Protein AF-A0A938UGZ5-F1 (afdb_monomer_lite)

Structure (mmCIF, N/CA/C/O backbone):
data_AF-A0A938UGZ5-F1
#
_entry.id   AF-A0A938UGZ5-F1
#
loop_
_atom_site.group_PDB
_atom_site.id
_atom_site.type_symbol
_atom_site.label_atom_id
_atom_site.label_alt_id
_atom_site.label_comp_id
_atom_site.label_asym_id
_atom_site.label_entity_id
_atom_site.label_seq_id
_atom_site.pdbx_PDB_ins_code
_atom_site.Cartn_x
_atom_site.Cartn_y
_atom_site.Cartn_z
_atom_site.occupancy
_atom_site.B_iso_or_equiv
_atom_site.auth_seq_id
_atom_site.auth_comp_id
_atom_site.auth_asym_id
_atom_site.auth_atom_id
_atom_site.pdbx_PDB_model_num
ATOM 1 N N . MET A 1 1 ? -20.100 6.382 4.686 1.00 51.38 1 MET A N 1
ATOM 2 C CA . MET A 1 1 ? -19.155 7.217 5.461 1.00 51.38 1 MET A CA 1
ATOM 3 C C . MET A 1 1 ? -18.797 8.422 4.599 1.00 51.38 1 MET A C 1
ATOM 5 O O . MET A 1 1 ? -18.663 8.237 3.391 1.00 51.38 1 MET A O 1
ATOM 9 N N . ARG A 1 2 ? -18.778 9.652 5.127 1.00 45.44 2 ARG A N 1
ATOM 10 C CA . ARG A 1 2 ? -18.523 10.856 4.311 1.00 45.44 2 ARG A CA 1
ATOM 11 C C . ARG A 1 2 ? -17.015 11.107 4.215 1.00 45.44 2 ARG A C 1
ATOM 13 O O . ARG A 1 2 ? -16.265 10.773 5.120 1.00 45.44 2 ARG A O 1
ATOM 20 N N . ILE A 1 3 ? -16.566 11.711 3.111 1.00 48.34 3 ILE A N 1
ATOM 21 C CA . ILE A 1 3 ? -15.146 12.055 2.878 1.00 48.34 3 ILE A CA 1
ATOM 22 C C . ILE A 1 3 ? -14.569 12.916 4.014 1.00 48.34 3 ILE A C 1
ATOM 24 O O . ILE A 1 3 ? -13.429 12.711 4.410 1.00 48.34 3 ILE A O 1
ATOM 28 N N . ALA A 1 4 ? -15.382 13.813 4.579 1.00 51.22 4 ALA A N 1
ATOM 29 C CA . ALA A 1 4 ? -14.991 14.703 5.673 1.00 51.22 4 ALA A CA 1
ATOM 30 C C . ALA A 1 4 ? -14.683 13.984 7.001 1.00 51.22 4 ALA A C 1
ATOM 32 O O . ALA A 1 4 ? -14.157 14.612 7.915 1.00 51.22 4 ALA A O 1
ATOM 33 N N . ASP A 1 5 ? -14.996 12.689 7.113 1.00 50.47 5 ASP A N 1
ATOM 34 C CA . ASP A 1 5 ? -14.805 11.918 8.344 1.00 50.47 5 ASP A CA 1
ATOM 35 C C . ASP A 1 5 ? -13.353 11.406 8.493 1.00 50.47 5 ASP A C 1
ATOM 37 O O . ASP A 1 5 ? -13.013 10.820 9.520 1.00 50.47 5 ASP A O 1
ATOM 41 N N . PHE A 1 6 ? -12.481 11.608 7.491 1.00 51.84 6 PHE A N 1
ATOM 42 C CA . PHE A 1 6 ? -11.116 11.068 7.479 1.00 51.84 6 PHE A CA 1
ATOM 43 C C . PHE A 1 6 ? -10.043 12.153 7.672 1.00 51.84 6 PHE A C 1
ATOM 45 O O . PHE A 1 6 ? -10.003 13.123 6.914 1.00 51.84 6 PHE A O 1
ATOM 52 N N . PRO A 1 7 ? -9.111 11.994 8.633 1.00 51.00 7 PRO A N 1
ATOM 53 C CA . PRO A 1 7 ? -8.032 12.956 8.831 1.00 51.00 7 PRO A CA 1
ATOM 54 C C . PRO A 1 7 ? -6.983 12.876 7.714 1.00 51.00 7 PRO A C 1
ATOM 56 O O . PRO A 1 7 ? -6.707 11.808 7.150 1.00 51.00 7 PRO A O 1
ATOM 59 N N . SER A 1 8 ? -6.366 14.022 7.412 1.00 51.88 8 SER A N 1
ATOM 60 C CA . SER A 1 8 ? -5.331 14.122 6.387 1.00 51.88 8 SER A CA 1
ATOM 61 C C . SER A 1 8 ? -4.034 13.410 6.835 1.00 51.88 8 SER A C 1
ATOM 63 O O . SER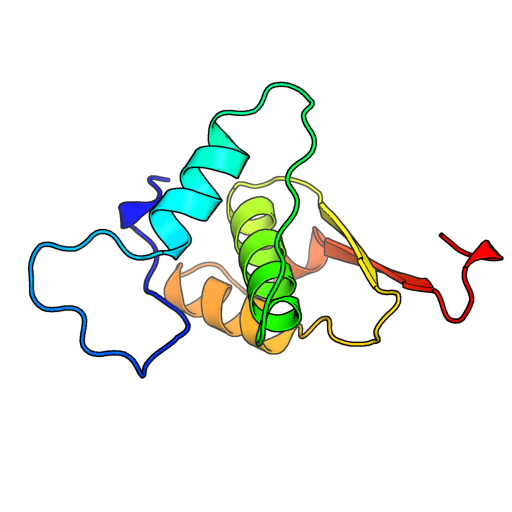 A 1 8 ? -3.522 13.659 7.927 1.00 51.88 8 SER A O 1
ATOM 65 N N . PRO A 1 9 ? -3.457 12.519 6.009 1.00 48.91 9 PRO A N 1
ATOM 66 C CA . PRO A 1 9 ? -2.218 11.796 6.302 1.00 48.91 9 PRO A CA 1
ATOM 67 C C . PRO A 1 9 ? -0.957 12.664 6.134 1.00 48.91 9 PRO A C 1
ATOM 69 O O . PRO A 1 9 ? 0.109 12.293 6.619 1.00 48.91 9 PRO A O 1
ATOM 72 N N . PHE A 1 10 ? -1.053 13.813 5.455 1.00 53.12 10 PHE A N 1
ATOM 73 C CA . PHE A 1 10 ? 0.063 14.732 5.224 1.00 53.12 10 PHE A CA 1
ATOM 74 C C . PHE A 1 10 ? 0.061 15.831 6.290 1.00 53.12 10 PHE A C 1
ATOM 76 O O . PHE A 1 10 ? -0.427 16.941 6.078 1.00 53.12 10 PHE A O 1
ATOM 83 N N . ARG A 1 11 ? 0.588 15.509 7.473 1.00 47.41 11 ARG A N 1
ATOM 84 C CA . ARG A 1 11 ? 0.824 16.496 8.531 1.00 47.41 11 ARG A CA 1
ATOM 85 C C . ARG A 1 11 ? 2.066 17.314 8.161 1.00 47.41 11 ARG A C 1
ATOM 87 O O . ARG A 1 11 ? 3.177 16.872 8.434 1.00 47.41 11 ARG A O 1
ATOM 94 N N . GLY A 1 12 ? 1.886 18.465 7.51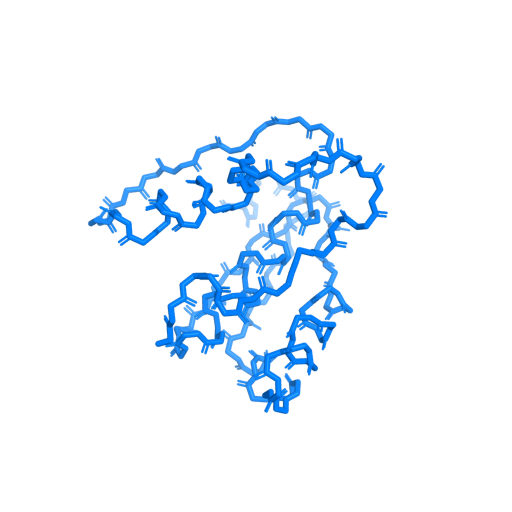0 1.00 43.47 12 GLY A N 1
ATOM 95 C CA . GLY A 1 12 ? 3.032 19.301 7.127 1.00 43.47 12 GLY A CA 1
ATOM 96 C C . GLY A 1 12 ? 2.801 20.534 6.252 1.00 43.47 12 GLY A C 1
ATOM 97 O O . GLY A 1 12 ? 3.769 21.229 5.993 1.00 43.47 12 GLY A O 1
ATOM 98 N N . GLU A 1 13 ? 1.582 20.864 5.828 1.00 41.22 13 GLU A N 1
ATOM 99 C CA . GLU A 1 13 ? 1.331 22.106 5.082 1.00 41.22 13 GLU A CA 1
ATOM 100 C C . GLU A 1 13 ? 0.192 22.851 5.779 1.00 41.22 13 GLU A C 1
ATOM 102 O O . GLU A 1 13 ? -0.942 22.370 5.832 1.00 41.22 13 GLU A O 1
ATOM 107 N N . GLY A 1 14 ? 0.512 23.994 6.387 1.00 41.09 14 GLY A N 1
ATOM 108 C CA . GLY A 1 14 ? -0.458 24.861 7.043 1.00 41.09 14 GLY A CA 1
ATOM 109 C C . GLY A 1 14 ? -1.488 25.368 6.039 1.00 41.09 14 GLY A C 1
ATOM 110 O O . GLY A 1 14 ? -1.269 26.357 5.347 1.00 41.09 14 GLY A O 1
ATOM 111 N N . LEU A 1 15 ? -2.633 24.702 5.968 1.00 40.94 15 LEU A N 1
ATOM 112 C CA . LEU A 1 15 ? -3.815 25.208 5.291 1.00 40.94 15 LEU A CA 1
ATOM 113 C C . LEU A 1 15 ? -4.756 25.703 6.381 1.00 40.94 15 LEU A C 1
ATOM 115 O O . LEU A 1 15 ? -5.393 24.915 7.073 1.00 40.94 15 LEU A O 1
ATOM 119 N N . GLY A 1 16 ? -4.755 27.026 6.564 1.00 33.41 16 GLY A N 1
ATOM 120 C CA . GLY A 1 16 ? -5.646 27.722 7.486 1.00 33.41 16 GLY A CA 1
ATOM 121 C C . GLY A 1 16 ? -7.109 27.317 7.302 1.00 33.41 16 GLY A C 1
ATOM 122 O O . GLY A 1 16 ? -7.517 26.858 6.228 1.00 33.41 16 GLY A O 1
ATOM 123 N N . GLU A 1 17 ? -7.875 27.484 8.379 1.00 35.78 17 GLU A N 1
ATOM 124 C CA . GLU A 1 17 ? -9.305 27.191 8.449 1.00 35.78 17 GLU A CA 1
ATOM 125 C C . GLU A 1 17 ? -10.034 27.690 7.190 1.00 35.78 17 GLU A C 1
ATOM 127 O O . GLU A 1 17 ? -10.030 28.879 6.876 1.00 35.78 17 GLU A O 1
ATOM 132 N N . GLY A 1 18 ? -10.621 26.759 6.428 1.00 43.03 18 GLY A N 1
ATOM 133 C CA . GLY A 1 18 ? -11.471 27.065 5.270 1.00 43.03 18 GLY A CA 1
ATOM 134 C C . GLY A 1 18 ? -11.001 26.556 3.900 1.00 43.03 18 GLY A C 1
ATOM 135 O O . GLY A 1 18 ? -11.786 26.611 2.953 1.00 43.03 18 GLY A O 1
ATOM 136 N N . LYS A 1 19 ? -9.784 26.012 3.745 1.00 39.94 19 LYS A N 1
ATOM 137 C CA . LYS A 1 19 ? -9.366 25.357 2.484 1.00 39.94 19 LYS A CA 1
ATOM 138 C C . LYS A 1 19 ? -9.595 23.843 2.548 1.00 39.94 19 LYS A C 1
ATOM 140 O O . LYS A 1 19 ? -8.985 23.164 3.367 1.00 39.94 19 LYS A O 1
ATOM 145 N N . ARG A 1 20 ? -10.460 23.311 1.666 1.00 49.00 20 ARG A N 1
ATOM 146 C CA . ARG A 1 20 ? -10.633 21.855 1.466 1.00 49.00 20 ARG A CA 1
ATOM 147 C C . ARG A 1 20 ? -9.267 21.230 1.197 1.00 49.00 20 ARG A C 1
ATOM 149 O O . ARG A 1 20 ? -8.478 21.804 0.441 1.00 49.00 20 ARG A O 1
ATOM 156 N N . SER A 1 21 ? -8.981 20.091 1.818 1.00 60.56 21 SER A N 1
ATOM 157 C CA . SER A 1 21 ? -7.689 19.444 1.625 1.00 60.56 21 SER A CA 1
ATOM 158 C C . SER A 1 21 ? -7.544 19.051 0.145 1.00 60.56 21 SER A C 1
ATOM 160 O O . SER A 1 21 ? -8.538 18.684 -0.491 1.00 60.56 21 SER A O 1
ATOM 162 N N . PRO A 1 22 ? -6.332 19.093 -0.441 1.00 61.59 22 PRO A N 1
ATOM 163 C CA . PRO A 1 22 ? -6.103 18.590 -1.798 1.00 61.59 22 PRO A CA 1
ATOM 164 C C . PRO A 1 22 ? -6.626 17.158 -1.992 1.00 61.59 22 PRO A C 1
ATOM 166 O O . PRO A 1 22 ? -7.020 16.780 -3.089 1.00 61.59 22 PRO A O 1
ATOM 169 N N . LEU A 1 23 ? -6.693 16.384 -0.907 1.00 63.34 23 LEU A N 1
ATOM 170 C CA . LEU A 1 23 ? -7.228 15.030 -0.878 1.00 63.34 23 LEU A CA 1
ATOM 171 C C . LEU A 1 23 ? -8.739 14.976 -1.033 1.00 63.34 23 LEU A C 1
ATOM 173 O O . LEU A 1 23 ? -9.219 14.076 -1.704 1.00 63.34 23 LEU A O 1
ATOM 177 N N . ASP A 1 24 ? -9.488 15.938 -0.499 1.00 63.38 24 ASP A N 1
ATOM 178 C CA . ASP A 1 24 ? -10.940 15.981 -0.688 1.00 63.38 24 ASP A CA 1
ATOM 179 C C . ASP A 1 24 ? -11.284 16.140 -2.170 1.00 63.38 24 ASP A C 1
ATOM 181 O O . ASP A 1 24 ? -12.207 15.502 -2.666 1.00 63.38 24 ASP A O 1
ATOM 185 N N . ALA A 1 25 ? -10.504 16.937 -2.908 1.00 61.59 25 ALA A N 1
ATOM 186 C CA . ALA A 1 25 ? -10.659 17.069 -4.355 1.00 61.59 25 ALA A CA 1
ATOM 187 C C . ALA A 1 25 ? -10.339 15.754 -5.090 1.00 61.59 25 ALA A C 1
ATOM 189 O O . ALA A 1 25 ? -11.072 15.368 -6.000 1.00 61.59 25 ALA A O 1
ATOM 190 N N . ILE A 1 26 ? -9.286 15.047 -4.665 1.00 66.56 26 ILE A N 1
ATOM 191 C CA . ILE A 1 26 ? -8.900 13.736 -5.209 1.00 66.56 26 ILE A CA 1
ATOM 192 C C . ILE A 1 26 ? -9.986 12.690 -4.935 1.00 66.56 26 ILE A C 1
ATOM 194 O O . ILE A 1 26 ? -10.424 11.989 -5.844 1.00 66.56 26 ILE A O 1
ATOM 198 N N . LEU A 1 27 ? -10.458 12.605 -3.693 1.00 67.50 27 LEU A N 1
ATOM 199 C CA . LEU A 1 27 ? -11.471 11.646 -3.273 1.00 67.50 27 LEU A CA 1
ATOM 200 C C . LEU A 1 27 ? -12.814 11.922 -3.947 1.00 67.50 27 LEU A C 1
ATOM 202 O O . LEU A 1 27 ? -13.464 10.975 -4.373 1.00 67.50 27 LEU A O 1
ATOM 206 N N . LEU A 1 28 ? -13.196 13.191 -4.132 1.00 64.44 28 LEU A N 1
ATOM 207 C CA . LEU A 1 28 ? -14.381 13.561 -4.910 1.00 64.44 28 LEU A CA 1
ATOM 208 C C . LEU A 1 28 ? -14.272 13.114 -6.373 1.00 64.44 28 LEU A C 1
ATOM 210 O O . LEU A 1 28 ? -15.262 12.646 -6.924 1.00 64.44 28 LEU A O 1
ATOM 214 N N . GLN A 1 29 ? -13.092 13.201 -6.997 1.00 61.75 29 GLN A N 1
ATOM 215 C CA . GLN A 1 29 ? -12.888 12.684 -8.357 1.00 61.75 29 GLN A CA 1
ATOM 216 C C . GLN A 1 29 ? -13.024 11.159 -8.424 1.00 61.75 29 GLN A C 1
ATOM 218 O O . GLN A 1 29 ? -13.628 10.649 -9.367 1.00 61.75 29 GLN A O 1
ATOM 223 N N . VAL A 1 30 ? -12.515 10.443 -7.415 1.00 64.44 30 VAL A N 1
ATOM 224 C CA . VAL A 1 30 ? -12.643 8.979 -7.308 1.00 64.44 30 VAL A CA 1
ATOM 225 C C . VAL A 1 30 ? -14.093 8.560 -7.027 1.00 64.44 30 VAL A C 1
ATOM 227 O O . VAL A 1 30 ? -14.558 7.564 -7.567 1.00 64.44 30 VAL A O 1
ATOM 230 N N . GLN A 1 31 ? -14.836 9.324 -6.219 1.00 63.88 31 GLN A N 1
ATOM 231 C CA . GLN A 1 31 ? -16.239 9.041 -5.885 1.00 63.88 31 GLN A CA 1
ATOM 232 C C . GLN A 1 31 ? -17.213 9.393 -7.021 1.00 63.88 31 GLN A C 1
ATOM 234 O O . GLN A 1 31 ? -18.245 8.744 -7.167 1.00 63.88 31 GLN A O 1
ATOM 239 N N . ALA A 1 32 ? -16.907 10.430 -7.806 1.00 55.50 32 ALA A N 1
ATOM 240 C CA . ALA A 1 32 ? -17.786 10.951 -8.853 1.00 55.50 32 ALA A CA 1
ATOM 241 C C . ALA A 1 32 ? -17.681 10.203 -10.193 1.00 55.50 32 ALA A C 1
ATOM 243 O O . ALA A 1 32 ? -18.417 10.525 -11.126 1.00 55.50 32 ALA A O 1
ATOM 244 N N . THR A 1 33 ? -16.777 9.229 -10.328 1.00 52.34 33 THR A N 1
ATOM 245 C CA . THR A 1 33 ? -16.558 8.537 -11.601 1.00 52.34 33 THR A CA 1
ATOM 246 C C . THR A 1 33 ? -17.347 7.225 -11.690 1.00 52.34 33 THR A C 1
ATOM 248 O O . THR A 1 33 ? -17.021 6.222 -11.065 1.00 52.34 33 THR A O 1
ATOM 251 N N . SER A 1 34 ? -18.347 7.197 -12.583 1.00 55.97 34 SER A N 1
ATOM 252 C CA . SER A 1 34 ? -18.605 6.030 -13.451 1.00 55.97 34 SER A CA 1
ATOM 253 C C . SER A 1 34 ? -17.279 5.573 -14.090 1.00 55.97 34 SER A C 1
ATOM 255 O O . SER A 1 34 ? -16.412 6.438 -14.217 1.00 55.97 34 SER A O 1
ATOM 257 N N . PRO A 1 35 ? -17.080 4.311 -14.536 1.00 60.28 35 PRO A N 1
ATOM 258 C CA . PRO A 1 35 ? -15.758 3.796 -14.925 1.00 60.28 35 PRO A CA 1
ATOM 259 C C . PRO A 1 35 ? -14.955 4.806 -15.760 1.00 60.28 35 PRO A C 1
ATOM 261 O O . PRO A 1 35 ? -15.275 5.088 -16.913 1.00 60.28 35 PRO A O 1
ATOM 264 N N . GLY A 1 36 ? -13.949 5.405 -15.122 1.00 73.38 36 GLY A N 1
ATOM 265 C CA . GLY A 1 36 ? -13.240 6.586 -15.596 1.00 73.38 36 GLY A CA 1
ATOM 266 C C . GLY A 1 36 ? -11.789 6.544 -15.137 1.00 73.38 36 GLY A C 1
ATOM 267 O O . GLY A 1 36 ? -11.453 5.889 -14.153 1.00 73.38 36 GLY A O 1
ATOM 268 N N . LYS A 1 37 ? -10.902 7.193 -15.892 1.00 82.81 37 LYS A N 1
ATOM 269 C CA . LYS A 1 37 ? -9.459 7.197 -15.624 1.00 82.81 37 LYS A CA 1
ATOM 270 C C . LYS A 1 37 ? -9.067 8.545 -15.029 1.00 82.81 37 LYS A C 1
ATOM 272 O O . LYS A 1 37 ? -9.434 9.580 -15.578 1.00 82.81 37 LYS A O 1
ATOM 277 N N . VAL A 1 38 ? -8.293 8.525 -13.948 1.00 84.62 38 VAL A N 1
ATOM 278 C CA . VAL A 1 38 ? -7.730 9.722 -13.308 1.00 84.62 38 VAL A CA 1
ATOM 279 C C . VAL A 1 38 ? -6.210 9.584 -13.270 1.00 84.62 38 VAL A C 1
ATOM 281 O O . VAL A 1 38 ? -5.696 8.507 -12.974 1.00 84.62 38 VAL A O 1
ATOM 284 N N . LEU A 1 39 ? -5.488 10.662 -13.588 1.00 87.88 39 LEU A N 1
ATOM 285 C CA . LEU A 1 39 ? -4.025 10.709 -13.568 1.00 87.88 39 LEU A CA 1
AT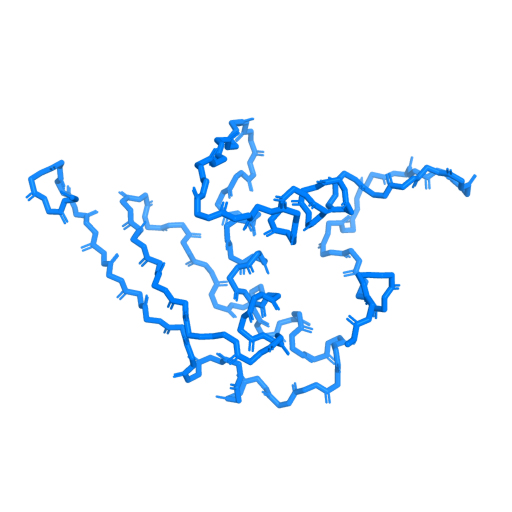OM 286 C C . LEU A 1 39 ? -3.548 11.679 -12.485 1.00 87.88 39 LEU A C 1
ATOM 288 O O . LEU A 1 39 ? -3.844 12.870 -12.542 1.00 87.88 39 LEU A O 1
ATOM 292 N N . PHE A 1 40 ? -2.744 11.174 -11.551 1.00 86.62 40 PHE A N 1
ATOM 293 C CA . PHE A 1 40 ? -2.011 11.985 -10.581 1.00 86.62 40 PHE A CA 1
ATOM 294 C C . PHE A 1 40 ? -0.544 12.086 -11.005 1.00 86.62 40 PHE A C 1
ATOM 296 O O . PHE A 1 40 ? 0.064 11.087 -11.392 1.00 86.62 40 PHE A O 1
ATOM 303 N N . ARG A 1 41 ? 0.034 13.290 -10.936 1.00 89.62 41 ARG A N 1
ATOM 304 C CA . ARG A 1 41 ? 1.445 13.542 -11.254 1.00 89.62 41 ARG A CA 1
ATOM 305 C C . ARG A 1 41 ? 2.034 14.530 -10.256 1.00 89.62 41 ARG A C 1
ATOM 307 O O . ARG A 1 41 ? 1.423 15.555 -9.975 1.00 89.62 41 ARG A O 1
ATOM 314 N N . GLY A 1 42 ? 3.247 14.246 -9.798 1.00 89.69 42 GLY A N 1
ATOM 315 C CA . GLY A 1 42 ? 3.999 15.106 -8.889 1.00 89.69 42 GLY A CA 1
ATOM 316 C C . GLY A 1 42 ? 4.729 14.307 -7.817 1.00 89.69 42 GLY A C 1
ATOM 317 O O . GLY A 1 42 ? 4.632 13.075 -7.755 1.00 89.69 42 GLY A O 1
ATOM 318 N N . GLU A 1 43 ? 5.456 15.025 -6.970 1.00 86.69 43 GLU A N 1
ATOM 319 C CA . GLU A 1 43 ? 6.126 14.439 -5.813 1.00 86.69 43 GLU A CA 1
ATOM 320 C C . GLU A 1 43 ? 5.096 13.854 -4.833 1.00 86.69 43 GLU A C 1
ATOM 322 O O . GLU A 1 43 ? 3.992 14.376 -4.681 1.00 86.69 43 GLU A O 1
ATOM 327 N N . GLY A 1 44 ? 5.423 12.728 -4.194 1.00 84.19 44 GLY A N 1
ATOM 328 C CA . GLY A 1 44 ? 4.528 12.095 -3.216 1.00 84.19 44 GLY A CA 1
ATOM 329 C C . GLY A 1 44 ? 3.370 11.259 -3.788 1.00 84.19 44 GLY A C 1
ATOM 330 O O . GLY A 1 44 ? 2.618 10.671 -3.007 1.00 84.19 44 GLY A O 1
ATOM 331 N N . THR A 1 45 ? 3.250 11.103 -5.115 1.00 88.88 45 THR A N 1
ATOM 332 C CA . THR A 1 45 ? 2.155 10.329 -5.751 1.00 88.88 45 THR A CA 1
ATOM 333 C C . THR A 1 45 ? 2.040 8.886 -5.225 1.00 88.88 45 THR A C 1
ATOM 335 O O . THR A 1 45 ? 0.935 8.374 -5.066 1.00 88.88 45 THR A O 1
ATOM 338 N N . GLY A 1 46 ? 3.151 8.233 -4.857 1.00 87.31 46 GLY A N 1
ATOM 339 C CA . GLY A 1 46 ? 3.114 6.889 -4.251 1.00 87.31 46 GLY A CA 1
ATOM 340 C C . GLY A 1 46 ? 2.419 6.836 -2.879 1.00 87.31 46 GLY A C 1
ATOM 341 O O . GLY A 1 46 ? 1.723 5.869 -2.560 1.00 87.31 46 GLY A O 1
ATOM 342 N N . GLY A 1 47 ? 2.546 7.903 -2.082 1.00 89.75 47 GLY A N 1
ATOM 343 C CA . GLY A 1 47 ? 1.823 8.040 -0.816 1.00 89.75 47 GLY A CA 1
ATOM 344 C C . GLY A 1 47 ? 0.324 8.234 -1.039 1.00 89.75 47 GLY A C 1
ATOM 345 O O . GLY A 1 47 ? -0.484 7.593 -0.369 1.00 89.75 47 GLY A O 1
ATOM 346 N N . ILE A 1 48 ? -0.040 9.046 -2.039 1.00 89.44 48 ILE A N 1
ATOM 347 C CA . ILE A 1 48 ? -1.435 9.251 -2.456 1.00 89.44 48 ILE A CA 1
ATOM 348 C C . ILE A 1 48 ? -2.057 7.929 -2.912 1.00 89.44 48 ILE A C 1
ATOM 350 O O . ILE A 1 48 ? -3.142 7.589 -2.452 1.00 89.44 48 ILE A O 1
ATOM 354 N N . ALA A 1 49 ? -1.358 7.147 -3.742 1.00 92.12 49 ALA A N 1
ATOM 355 C CA . ALA A 1 49 ? -1.840 5.843 -4.202 1.00 92.12 49 ALA A CA 1
ATOM 356 C C . ALA A 1 49 ? -2.152 4.895 -3.031 1.00 92.12 49 ALA A C 1
ATOM 358 O O . ALA A 1 49 ? -3.210 4.270 -2.999 1.00 92.12 49 ALA A O 1
ATOM 359 N N . SER A 1 50 ? -1.269 4.846 -2.028 1.00 94.62 50 SER A N 1
ATOM 360 C CA . SER A 1 50 ? -1.473 4.024 -0.828 1.00 94.62 50 SER A CA 1
ATOM 361 C C . SER A 1 50 ? -2.668 4.507 0.003 1.00 94.62 50 SER A C 1
ATOM 363 O O . SER A 1 50 ? -3.461 3.695 0.475 1.00 94.62 50 SER A O 1
ATOM 365 N N . TYR A 1 51 ? -2.831 5.824 0.159 1.00 92.25 51 TYR A N 1
ATOM 366 C CA . TYR A 1 51 ? -3.961 6.402 0.889 1.00 92.25 51 TYR A CA 1
ATOM 367 C C . TYR A 1 51 ? -5.299 6.157 0.183 1.00 92.25 51 TYR A C 1
ATOM 369 O O . TYR A 1 51 ? -6.248 5.715 0.824 1.00 92.25 51 TYR A O 1
ATOM 377 N N . VAL A 1 52 ? -5.367 6.386 -1.133 1.00 91.62 52 VAL A N 1
ATOM 378 C CA . VAL A 1 52 ? -6.576 6.139 -1.935 1.00 91.62 52 VAL A CA 1
ATOM 379 C C . VAL A 1 52 ? -6.962 4.662 -1.881 1.00 91.62 52 VAL A C 1
ATOM 381 O O . VAL A 1 52 ? -8.133 4.361 -1.670 1.00 91.62 52 VAL A O 1
ATOM 384 N N . ALA A 1 53 ? -5.993 3.744 -1.976 1.00 93.88 53 ALA A N 1
ATOM 385 C CA . ALA A 1 53 ? -6.253 2.314 -1.827 1.00 93.88 53 ALA A CA 1
ATOM 386 C C . ALA A 1 53 ? -6.859 1.979 -0.454 1.00 93.88 53 ALA A C 1
ATOM 388 O O . ALA A 1 53 ? -7.868 1.280 -0.383 1.00 93.88 53 ALA A O 1
ATOM 389 N N . GLY A 1 54 ? -6.291 2.527 0.628 1.00 93.62 54 GLY A N 1
ATOM 390 C CA . GLY A 1 54 ? -6.835 2.362 1.977 1.00 93.62 54 GLY A CA 1
ATOM 391 C C . GLY A 1 54 ? -8.240 2.941 2.129 1.00 93.62 54 GLY A C 1
ATOM 392 O O . GLY A 1 54 ? -9.111 2.291 2.701 1.00 93.62 54 GLY A O 1
ATOM 393 N N . TRP A 1 55 ? -8.486 4.122 1.562 1.00 91.06 55 TRP A N 1
ATOM 394 C CA . TRP A 1 55 ? -9.793 4.770 1.596 1.00 91.06 55 TRP A CA 1
ATOM 395 C C . TRP A 1 55 ? -10.863 3.991 0.827 1.00 91.06 55 TRP A C 1
ATOM 397 O O . TRP A 1 55 ? -11.940 3.756 1.375 1.00 91.06 55 TRP A O 1
ATOM 407 N N . MET A 1 56 ? -10.565 3.529 -0.392 1.00 90.88 56 MET A N 1
ATOM 408 C CA . MET A 1 56 ? -11.484 2.708 -1.193 1.00 90.88 56 MET A CA 1
ATOM 409 C C . MET A 1 56 ? -11.804 1.385 -0.487 1.00 90.88 56 MET A C 1
ATOM 411 O O . MET A 1 56 ? -12.973 1.019 -0.355 1.00 90.88 56 MET A O 1
ATOM 415 N N . ALA A 1 57 ? -10.782 0.711 0.045 1.00 93.62 57 ALA A N 1
ATOM 416 C CA . ALA A 1 57 ? -10.963 -0.507 0.828 1.00 93.62 57 ALA A CA 1
ATOM 417 C C . ALA A 1 57 ? -11.760 -0.262 2.123 1.00 93.62 57 ALA A C 1
ATOM 419 O O . ALA A 1 57 ? -12.600 -1.083 2.491 1.00 93.62 57 ALA A O 1
ATOM 420 N N . GLY A 1 58 ? -11.583 0.896 2.768 1.00 90.88 58 GLY A N 1
ATOM 421 C CA . GLY A 1 58 ? -12.392 1.341 3.908 1.00 90.88 58 GLY A CA 1
ATOM 422 C C . GLY A 1 58 ? -13.863 1.612 3.568 1.00 90.88 58 GLY A C 1
ATOM 423 O O . GLY A 1 58 ? -14.718 1.485 4.439 1.00 90.88 58 GLY A O 1
ATOM 424 N N . GLN A 1 59 ? -14.190 1.915 2.306 1.00 88.12 59 GLN A N 1
ATOM 425 C CA . GLN A 1 59 ? -15.579 1.944 1.816 1.00 88.12 59 GLN A CA 1
ATOM 426 C C . GLN A 1 59 ? -16.126 0.543 1.477 1.00 88.12 59 GLN A C 1
ATOM 428 O O . GLN A 1 59 ? -17.259 0.424 1.014 1.00 88.12 59 GLN A O 1
ATOM 433 N N . GLY A 1 60 ? -15.342 -0.518 1.696 1.00 89.62 60 GLY A N 1
ATOM 434 C CA . GLY A 1 60 ? -15.724 -1.903 1.423 1.00 89.62 60 GLY A CA 1
ATOM 435 C C . GLY A 1 60 ? -15.451 -2.375 -0.006 1.00 89.62 60 GLY A C 1
ATOM 436 O O . GLY A 1 60 ? -15.922 -3.452 -0.367 1.00 89.62 60 GLY A O 1
ATOM 437 N N . MET A 1 61 ? -14.711 -1.607 -0.812 1.00 90.81 61 MET A N 1
ATOM 438 C CA . MET A 1 61 ? -14.334 -1.997 -2.176 1.00 90.81 61 MET A CA 1
ATOM 439 C C . MET A 1 61 ? -13.135 -2.950 -2.165 1.00 90.81 61 MET A C 1
ATOM 441 O O . MET A 1 61 ? -12.220 -2.784 -1.360 1.00 90.81 61 MET A O 1
ATOM 445 N N . ASP A 1 62 ? -13.099 -3.899 -3.098 1.00 95.12 62 ASP A N 1
ATOM 446 C CA . ASP A 1 62 ? -11.882 -4.665 -3.372 1.00 95.12 62 ASP A CA 1
ATOM 447 C C . ASP A 1 62 ? -10.988 -3.862 -4.325 1.00 95.12 62 ASP A C 1
ATOM 449 O O . ASP A 1 62 ? -11.439 -3.358 -5.356 1.00 95.12 62 ASP A O 1
ATOM 453 N N . VAL A 1 63 ? -9.720 -3.699 -3.953 1.00 95.38 63 VAL A N 1
ATOM 454 C CA . VAL A 1 63 ? -8.774 -2.799 -4.620 1.00 95.38 63 VAL A CA 1
ATOM 455 C C . VAL A 1 63 ? -7.604 -3.606 -5.159 1.00 95.38 63 VAL A C 1
ATOM 457 O O . VAL A 1 63 ? -6.942 -4.324 -4.414 1.00 95.38 63 VAL A O 1
ATOM 460 N N . ILE A 1 64 ? -7.304 -3.442 -6.446 1.00 96.31 64 ILE A N 1
ATOM 461 C CA . ILE A 1 64 ? -6.071 -3.951 -7.050 1.00 96.31 64 ILE A CA 1
ATOM 462 C C . ILE A 1 64 ? -5.093 -2.787 -7.191 1.00 96.31 64 ILE A C 1
ATOM 464 O O . ILE A 1 64 ? -5.409 -1.768 -7.804 1.00 96.31 64 ILE A O 1
ATOM 468 N N . VAL A 1 65 ? -3.895 -2.950 -6.634 1.00 96.00 65 VAL A N 1
ATOM 469 C CA . VAL A 1 65 ? -2.778 -2.015 -6.777 1.00 96.00 65 VAL A CA 1
ATOM 470 C C . VAL A 1 65 ? -1.723 -2.658 -7.666 1.00 96.00 65 VAL A C 1
ATOM 472 O O . VAL A 1 65 ? -1.058 -3.611 -7.262 1.00 96.00 65 VAL A O 1
ATOM 475 N N . LEU A 1 66 ? -1.548 -2.106 -8.864 1.00 95.69 66 LEU A N 1
ATOM 476 C CA . LEU A 1 66 ? -0.432 -2.430 -9.746 1.00 95.69 66 LEU A CA 1
ATOM 477 C C . LEU A 1 66 ? 0.735 -1.480 -9.438 1.00 95.69 66 LEU A C 1
ATOM 479 O O . LEU A 1 66 ? 0.679 -0.293 -9.759 1.00 95.69 66 LEU A O 1
ATOM 483 N N . ASP A 1 67 ? 1.777 -1.985 -8.777 1.00 95.75 67 ASP A N 1
ATOM 484 C CA . ASP A 1 67 ? 2.911 -1.190 -8.297 1.00 95.75 67 ASP A CA 1
ATOM 485 C C . ASP A 1 67 ? 4.168 -1.443 -9.139 1.00 95.75 67 ASP A C 1
ATOM 487 O O . ASP A 1 67 ? 4.933 -2.378 -8.890 1.00 95.75 67 ASP A O 1
ATOM 491 N N . GLY A 1 68 ? 4.372 -0.585 -10.141 1.00 95.25 68 GLY A N 1
ATOM 492 C CA . GLY A 1 68 ? 5.568 -0.589 -10.989 1.00 95.25 68 GLY A CA 1
ATOM 493 C C . GLY A 1 68 ? 6.786 0.114 -10.377 1.00 95.25 68 GLY A C 1
ATOM 494 O O . GLY A 1 68 ? 7.906 -0.054 -10.848 1.00 95.25 68 GLY A O 1
ATOM 495 N N . ALA A 1 69 ? 6.580 0.928 -9.336 1.00 92.94 69 ALA A N 1
ATOM 496 C CA . ALA A 1 69 ? 7.631 1.747 -8.727 1.00 92.94 69 ALA A CA 1
ATOM 497 C C . ALA A 1 69 ? 8.125 1.186 -7.384 1.00 92.94 69 ALA A C 1
ATOM 499 O O . ALA A 1 69 ? 9.053 1.742 -6.795 1.00 92.94 69 ALA A O 1
ATOM 500 N N . ASN A 1 70 ? 7.502 0.112 -6.886 1.00 93.69 70 ASN A N 1
ATOM 501 C CA . ASN A 1 70 ? 7.719 -0.426 -5.546 1.00 93.69 70 ASN A CA 1
ATOM 502 C C . ASN A 1 70 ? 7.521 0.647 -4.449 1.00 93.69 70 ASN A C 1
ATOM 504 O O . ASN A 1 70 ? 8.334 0.790 -3.532 1.00 93.69 70 ASN A O 1
ATOM 508 N N . ARG A 1 71 ? 6.472 1.471 -4.587 1.00 93.94 71 ARG A N 1
ATOM 509 C CA . ARG A 1 71 ? 6.178 2.607 -3.688 1.00 93.94 71 ARG A CA 1
ATOM 510 C C . ARG A 1 71 ? 4.931 2.409 -2.837 1.00 93.94 71 ARG A C 1
ATOM 512 O O . ARG A 1 71 ? 4.683 3.247 -1.967 1.00 93.94 71 ARG A O 1
ATOM 519 N N . PHE A 1 72 ? 4.160 1.345 -3.057 1.00 95.88 72 PHE A N 1
ATOM 520 C CA . PHE A 1 72 ? 3.012 1.049 -2.210 1.00 95.88 72 PHE A CA 1
ATOM 521 C C . PHE A 1 72 ? 3.456 0.820 -0.758 1.00 95.88 72 PHE A C 1
ATOM 523 O O . PHE A 1 72 ? 4.369 0.035 -0.489 1.00 95.88 72 PHE A O 1
ATOM 530 N N . ASN A 1 73 ? 2.803 1.505 0.183 1.00 95.50 73 ASN A N 1
ATOM 531 C CA . ASN A 1 73 ? 3.152 1.466 1.597 1.00 95.50 73 ASN A CA 1
ATOM 532 C C . ASN A 1 73 ? 1.945 1.043 2.463 1.00 95.50 73 ASN A C 1
ATOM 534 O O . ASN A 1 73 ? 1.070 1.873 2.738 1.00 95.50 73 ASN A O 1
ATOM 538 N N . PRO A 1 74 ? 1.911 -0.205 2.972 1.00 95.50 74 PRO A N 1
ATOM 539 C CA . PRO A 1 74 ? 0.807 -0.690 3.801 1.00 95.50 74 PRO A CA 1
ATOM 540 C C . PRO A 1 74 ? 0.705 0.028 5.155 1.00 95.50 74 PRO A C 1
ATOM 542 O O . PRO A 1 74 ? -0.364 0.039 5.756 1.00 95.50 74 PRO A O 1
ATOM 545 N N . TYR A 1 75 ? 1.763 0.686 5.642 1.00 95.38 75 TYR A N 1
ATOM 546 C CA . TYR A 1 75 ? 1.685 1.460 6.885 1.00 95.38 75 TYR A CA 1
ATOM 547 C C . TYR A 1 75 ? 0.831 2.721 6.737 1.00 95.38 75 TYR A C 1
ATOM 549 O O . TYR A 1 75 ? 0.183 3.125 7.701 1.00 95.38 75 TYR A O 1
ATOM 557 N N . ILE A 1 76 ? 0.777 3.317 5.539 1.00 93.94 76 ILE A N 1
ATOM 558 C CA . ILE A 1 76 ? -0.138 4.434 5.254 1.00 93.94 76 ILE A CA 1
ATOM 559 C C . ILE A 1 76 ? -1.586 3.940 5.336 1.00 93.94 76 ILE A C 1
ATOM 561 O O . ILE A 1 76 ? -2.416 4.594 5.964 1.00 93.94 76 ILE A O 1
ATOM 565 N N . VAL A 1 77 ? -1.865 2.754 4.787 1.00 95.06 77 VAL A N 1
ATOM 566 C CA . VAL A 1 77 ? -3.183 2.105 4.870 1.00 95.06 77 VAL A CA 1
ATOM 567 C C . VAL A 1 77 ? -3.554 1.788 6.319 1.00 95.06 77 VAL A C 1
ATOM 569 O O . VAL A 1 77 ? -4.648 2.120 6.761 1.00 95.06 77 VAL A O 1
ATOM 572 N N . SER A 1 78 ? -2.636 1.209 7.093 1.00 94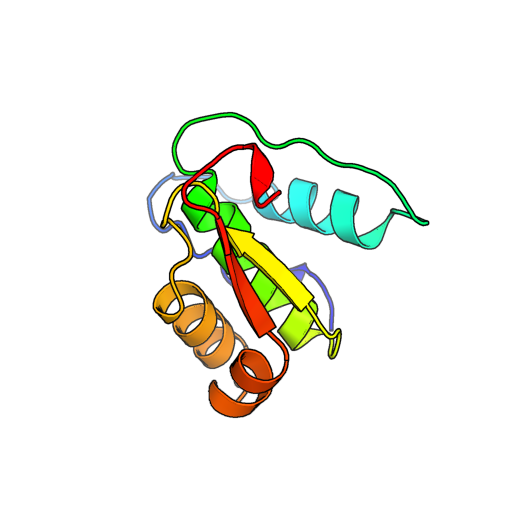.75 78 SER A N 1
ATOM 573 C CA . SER A 1 78 ? -2.866 0.909 8.511 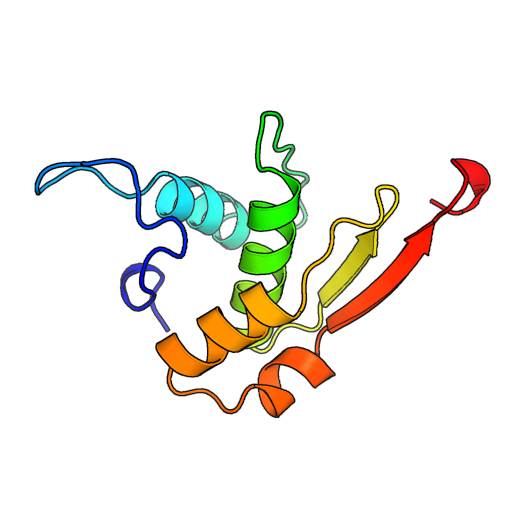1.00 94.75 78 SER A CA 1
ATOM 574 C C . SER A 1 78 ? -3.070 2.169 9.355 1.00 94.75 78 SER A C 1
ATOM 576 O O . SER A 1 78 ? -3.878 2.165 10.280 1.00 94.75 78 SER A O 1
ATOM 578 N N . SER A 1 79 ? -2.355 3.255 9.047 1.00 91.75 79 SER A N 1
ATOM 579 C CA . SER A 1 79 ? -2.551 4.558 9.693 1.00 91.75 79 SER A CA 1
ATOM 580 C C . SER A 1 79 ? -3.940 5.120 9.383 1.00 91.75 79 SER A C 1
ATOM 582 O O . SER A 1 79 ? -4.662 5.521 10.294 1.00 91.75 79 SER A O 1
ATOM 584 N N . PHE A 1 80 ? -4.355 5.054 8.114 1.00 89.81 80 PHE A N 1
ATOM 585 C CA . PHE A 1 80 ? -5.712 5.395 7.697 1.00 89.81 80 PHE A CA 1
ATOM 586 C C . PHE A 1 80 ? -6.766 4.565 8.448 1.00 89.81 80 PHE A C 1
ATOM 588 O O . PHE A 1 80 ? -7.690 5.139 9.015 1.00 89.81 80 PHE A O 1
ATOM 595 N N . ALA A 1 81 ? -6.596 3.242 8.518 1.00 92.50 81 ALA A N 1
ATOM 596 C CA . ALA A 1 81 ? -7.522 2.336 9.195 1.00 92.50 81 ALA A CA 1
ATOM 597 C C . ALA A 1 81 ? -7.707 2.696 10.677 1.00 92.50 81 ALA A C 1
ATOM 599 O O . ALA A 1 81 ? -8.832 2.865 11.143 1.00 92.50 81 ALA A O 1
ATOM 600 N N . ARG A 1 82 ? -6.596 2.916 11.395 1.00 91.81 82 ARG A N 1
ATOM 601 C CA . ARG A 1 82 ? -6.614 3.341 12.805 1.00 91.81 82 ARG A CA 1
ATOM 602 C C . ARG A 1 82 ? -7.348 4.664 12.992 1.00 91.81 82 ARG A C 1
ATOM 604 O O . ARG A 1 82 ? -8.160 4.783 13.902 1.00 91.81 82 ARG A O 1
ATOM 611 N N . ASN A 1 83 ? -7.085 5.631 12.117 1.00 87.69 83 ASN A N 1
ATOM 612 C CA . ASN A 1 83 ? -7.749 6.931 12.146 1.00 87.69 83 ASN A CA 1
ATOM 613 C C . ASN A 1 83 ? -9.252 6.837 11.842 1.00 87.69 83 ASN A C 1
ATOM 615 O O . ASN A 1 83 ? -10.028 7.638 12.351 1.00 87.69 83 ASN A O 1
ATOM 619 N N . ALA A 1 84 ? -9.655 5.855 11.036 1.00 86.44 84 ALA A N 1
ATOM 620 C CA . ALA A 1 84 ? -11.046 5.554 10.717 1.00 86.44 84 ALA A CA 1
ATOM 621 C C . ALA A 1 84 ? -11.748 4.683 11.777 1.00 86.44 84 ALA A C 1
ATOM 623 O O . ALA A 1 84 ? -12.924 4.372 11.606 1.00 86.44 84 ALA A O 1
ATOM 624 N N . LEU A 1 85 ? -11.045 4.273 12.844 1.00 92.12 85 LEU A N 1
ATOM 625 C CA . LEU A 1 85 ? -11.512 3.299 13.841 1.00 92.12 85 LEU A CA 1
ATOM 626 C C . LEU A 1 85 ? -11.926 1.947 13.227 1.00 92.12 85 LEU A C 1
ATOM 628 O O . LEU A 1 85 ? -12.793 1.254 13.754 1.00 92.12 85 LEU A O 1
ATOM 632 N N . ILE A 1 86 ? -11.284 1.567 12.120 1.00 92.06 86 ILE A N 1
ATOM 633 C CA . ILE A 1 86 ? -11.475 0.283 11.441 1.00 92.06 86 ILE A CA 1
ATOM 634 C C . ILE A 1 86 ? -10.257 -0.603 11.748 1.00 92.06 86 ILE A C 1
ATOM 636 O O . ILE A 1 86 ? -9.120 -0.123 11.640 1.00 92.06 86 ILE A O 1
ATOM 640 N N . PRO A 1 87 ? -10.438 -1.888 12.105 1.00 95.56 87 PRO A N 1
ATOM 641 C CA . PRO A 1 87 ? -9.314 -2.804 12.270 1.00 95.56 87 PRO A CA 1
ATOM 642 C C . PRO A 1 87 ? -8.481 -2.889 10.973 1.00 95.56 87 PRO A C 1
ATOM 644 O O . PRO A 1 87 ? -9.046 -3.145 9.905 1.00 95.56 87 PRO A O 1
ATOM 647 N N . PRO A 1 88 ? -7.152 -2.661 11.005 1.00 95.56 88 PRO A N 1
ATOM 648 C CA . PRO A 1 88 ? -6.321 -2.636 9.797 1.00 95.56 88 PRO A CA 1
ATOM 649 C C . PRO A 1 88 ? -6.443 -3.885 8.919 1.00 95.56 88 PRO A C 1
ATOM 651 O O . PRO A 1 88 ? -6.433 -3.783 7.694 1.00 95.56 88 PRO A O 1
ATOM 654 N N . GLU A 1 89 ? -6.601 -5.055 9.530 1.00 96.62 89 GLU A N 1
ATOM 655 C CA . GLU A 1 89 ? -6.808 -6.337 8.863 1.00 96.62 89 GLU A CA 1
ATOM 656 C C . GLU A 1 89 ? -8.063 -6.364 7.978 1.00 96.62 89 GLU A C 1
ATOM 658 O O . GLU A 1 89 ? -8.060 -7.013 6.931 1.00 96.62 89 GLU A O 1
ATOM 663 N N . GLU A 1 90 ? -9.118 -5.628 8.342 1.00 95.00 90 GLU A N 1
ATOM 664 C CA . GLU A 1 90 ? -10.352 -5.572 7.557 1.00 95.00 90 GLU A CA 1
ATOM 665 C C . GLU A 1 90 ? -10.188 -4.794 6.254 1.00 95.00 90 GLU A C 1
ATOM 667 O O . GLU A 1 90 ? -10.837 -5.129 5.261 1.00 95.00 90 GLU A O 1
ATOM 672 N N . ILE A 1 91 ? -9.305 -3.795 6.252 1.00 95.88 91 ILE A N 1
ATOM 673 C CA . ILE A 1 91 ? -8.970 -2.996 5.072 1.00 95.88 91 ILE A CA 1
ATOM 674 C C . ILE A 1 91 ? -7.900 -3.711 4.246 1.00 95.88 91 ILE A C 1
ATOM 676 O O . ILE A 1 91 ? -8.053 -3.861 3.036 1.00 95.88 91 ILE A O 1
ATOM 680 N N . LEU A 1 92 ? -6.832 -4.197 4.884 1.00 96.75 92 LEU A N 1
ATOM 681 C CA . LEU A 1 92 ? -5.701 -4.811 4.186 1.00 96.75 92 LEU A CA 1
ATOM 682 C C . LEU A 1 92 ? -6.099 -6.075 3.413 1.00 96.75 92 LEU A C 1
ATOM 684 O O . LEU A 1 92 ? -5.591 -6.281 2.315 1.00 96.75 92 LEU A O 1
ATOM 688 N N . LYS A 1 93 ? -7.048 -6.879 3.919 1.00 97.38 93 LYS A N 1
ATOM 689 C CA . LYS A 1 93 ? -7.537 -8.083 3.215 1.00 97.38 93 LYS A C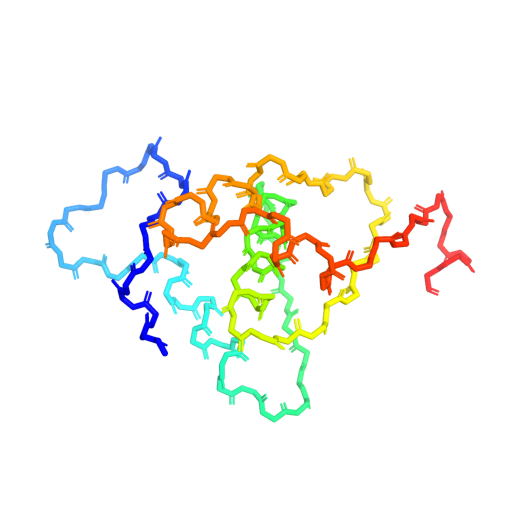A 1
ATOM 690 C C . LYS A 1 93 ? -8.256 -7.792 1.890 1.00 97.38 93 LYS A C 1
ATOM 692 O O . LYS A 1 93 ? -8.474 -8.713 1.112 1.00 97.38 93 LYS A O 1
ATOM 697 N N . ARG A 1 94 ? -8.651 -6.537 1.650 1.00 96.94 94 ARG A N 1
ATOM 698 C CA . ARG A 1 94 ? -9.328 -6.096 0.419 1.00 96.94 94 ARG A CA 1
ATOM 699 C C . ARG A 1 94 ? -8.364 -5.549 -0.629 1.00 96.94 94 ARG A C 1
ATOM 701 O O . ARG A 1 94 ? -8.789 -5.255 -1.742 1.00 96.94 94 ARG A O 1
ATOM 708 N N . ILE A 1 95 ? -7.085 -5.382 -0.281 1.00 97.81 95 ILE A N 1
ATOM 709 C CA . ILE A 1 95 ? -6.079 -4.784 -1.158 1.00 97.81 95 ILE A CA 1
ATOM 710 C C . ILE A 1 95 ? -5.159 -5.876 -1.700 1.00 97.81 95 ILE A C 1
ATOM 712 O O . ILE A 1 95 ? -4.372 -6.476 -0.969 1.00 97.81 95 ILE A O 1
ATOM 716 N N . TRP A 1 96 ? -5.214 -6.079 -3.011 1.00 98.00 96 TRP A N 1
ATOM 717 C CA . TRP A 1 96 ? -4.359 -7.004 -3.744 1.00 98.00 96 TRP A CA 1
ATOM 718 C C . TRP A 1 96 ? -3.235 -6.226 -4.414 1.00 98.00 96 TRP A C 1
ATOM 720 O O . TRP A 1 96 ? -3.489 -5.361 -5.249 1.00 98.00 96 TRP A O 1
ATOM 730 N N . VAL A 1 97 ? -1.986 -6.520 -4.057 1.00 96.75 97 VAL A N 1
ATOM 731 C CA . VAL A 1 97 ? -0.818 -5.830 -4.620 1.00 96.75 97 VAL A CA 1
ATOM 732 C C . VAL A 1 97 ? -0.132 -6.733 -5.636 1.00 96.75 97 VAL A C 1
ATOM 734 O O . VAL A 1 97 ? 0.397 -7.785 -5.278 1.00 96.75 97 VAL A O 1
ATOM 737 N N . ALA A 1 98 ? -0.095 -6.295 -6.891 1.00 96.56 98 ALA A N 1
ATOM 738 C CA . ALA A 1 98 ? 0.702 -6.902 -7.948 1.00 96.56 98 ALA A CA 1
ATOM 739 C C . ALA A 1 98 ? 1.907 -6.003 -8.237 1.00 96.56 98 ALA A C 1
ATOM 741 O O . ALA A 1 98 ? 1.751 -4.817 -8.529 1.00 96.56 98 ALA A O 1
ATOM 742 N N . ARG A 1 99 ? 3.121 -6.551 -8.146 1.00 95.56 99 ARG A N 1
ATOM 743 C CA . ARG A 1 99 ? 4.346 -5.804 -8.456 1.00 95.56 99 ARG A CA 1
ATOM 744 C C . ARG A 1 99 ? 4.778 -6.065 -9.888 1.00 95.56 99 ARG A C 1
ATOM 746 O O . ARG A 1 99 ? 4.937 -7.220 -10.279 1.00 95.56 99 ARG A O 1
ATOM 753 N N . ALA A 1 100 ? 5.015 -4.986 -10.623 1.00 95.31 100 ALA A N 1
ATOM 754 C CA . ALA A 1 100 ? 5.594 -5.027 -11.955 1.00 95.31 100 ALA A CA 1
ATOM 755 C C . ALA A 1 100 ? 7.032 -4.500 -11.886 1.00 95.31 100 ALA A C 1
ATOM 757 O O . ALA A 1 100 ? 7.291 -3.419 -11.370 1.00 95.31 100 ALA A O 1
ATOM 758 N N . PHE A 1 101 ? 7.982 -5.271 -12.397 1.00 93.06 101 PHE A N 1
ATOM 759 C CA . PHE A 1 101 ? 9.397 -4.897 -12.489 1.00 93.06 101 PHE A CA 1
ATOM 760 C C . PHE A 1 101 ? 9.783 -4.462 -13.903 1.00 93.06 101 PHE A C 1
ATOM 762 O O . PHE A 1 101 ? 10.854 -3.901 -14.121 1.00 93.06 101 PHE A O 1
ATOM 769 N N . THR A 1 102 ? 8.910 -4.726 -14.874 1.00 93.50 102 THR A N 1
ATOM 770 C CA . THR A 1 102 ? 9.078 -4.361 -16.279 1.00 93.50 102 THR A CA 1
ATOM 771 C C . THR A 1 102 ? 7.759 -3.842 -16.838 1.00 93.50 102 THR A C 1
ATOM 773 O O . THR A 1 102 ? 6.688 -4.167 -16.325 1.00 93.50 102 THR A O 1
ATOM 776 N N . CYS A 1 103 ? 7.819 -3.075 -17.927 1.00 91.88 103 CYS A N 1
ATOM 777 C CA . CYS A 1 103 ? 6.615 -2.613 -18.618 1.00 91.88 103 CYS A CA 1
ATOM 778 C C . CYS A 1 103 ? 5.783 -3.744 -19.243 1.00 91.88 103 CYS A C 1
ATOM 780 O O . CYS A 1 103 ? 4.610 -3.528 -19.507 1.00 91.88 103 CYS A O 1
ATOM 782 N N . TYR A 1 104 ? 6.351 -4.940 -19.430 1.00 93.31 104 TYR A N 1
ATOM 783 C CA . TYR A 1 104 ? 5.638 -6.117 -19.942 1.00 93.31 104 TYR A CA 1
ATOM 784 C C . TYR A 1 104 ? 4.755 -6.812 -18.895 1.00 93.31 104 TYR A C 1
ATOM 786 O O . TYR A 1 104 ? 3.972 -7.686 -19.246 1.00 93.31 104 TYR A O 1
ATOM 794 N N . GLN A 1 105 ? 4.908 -6.468 -17.613 1.00 89.88 105 GLN A N 1
ATOM 795 C CA . GLN A 1 105 ? 4.119 -7.016 -16.502 1.00 89.88 105 GLN A CA 1
ATOM 796 C C . GLN A 1 105 ? 2.938 -6.112 -16.109 1.00 89.88 105 GLN A C 1
ATOM 798 O O . GLN A 1 105 ? 2.263 -6.412 -15.124 1.00 89.88 105 GLN A O 1
ATOM 803 N N . MET A 1 106 ? 2.741 -4.998 -16.827 1.00 83.62 106 MET A N 1
ATOM 804 C CA . MET A 1 106 ? 1.678 -4.015 -16.591 1.00 83.62 106 MET A CA 1
ATOM 805 C C . MET A 1 106 ? 0.502 -4.178 -17.548 1.00 83.62 106 MET A C 1
ATOM 807 O O . MET A 1 106 ? 0.734 -4.583 -18.708 1.00 83.62 106 MET A O 1
#

Radius of gyration: 14.07 Å; chains: 1; bounding box: 29×36×34 Å

Foldseek 3Di:
DDPVLFDDPDPDDDDPPPDDPPVVVVVCVVVVDDPDDDDDDDPCVLLVLQLVLLVCLVVVAQEEAEAAPPSRDLVSSCVRCVSNVHHSCSSVVSYHYDYDPDPVSD

Secondary structure (DSSP, 8-state):
--GGGS--S-TT----TTPPPHHHHHHHHHHS-SS------STTHHHHHHHHHHHHHHTT--EEEEESSS---HHHHHHHHHHTT--HHHHHTTEEEEE-SSGGG-

pLDDT: mean 79.16, std 19.68, range [33.41, 98.0]

Sequence (106 aa):
MRIADFPSPFRGEGLGEGKRSPLDAILLQVQATSPGKVLFRGEGTGGIASYVAGWMAGQGMDVIVLDGANRFNPYIVSSFARNALIPPEEILKRIWVARAFTCYQM